Protein AF-A0A7C9EMY7-F1 (afdb_monomer)

InterPro domains:
  IPR028884 tRNA (guanine-N(7)-)-methyltransferase non-catalytic subunit [PTHR16288] (3-114)

Sequence (129 aa):
GSCLCKSEVGREAGLSEECHPAVTDLCATSDASLVAVAIQSLQGILLIRCDLSARVLSVLKMVPIPGETFIPTNLGISSSGDLLWMVTGASNLPGSKATSLARVSVISGFKKPALNESDLKPRILEDRE

Radius of gyration: 15.72 Å; Cα contacts (8 Å, |Δi|>4): 227; chains: 1; bounding box: 36×33×46 Å

Mean predicted aligned error: 12.62 Å

Organism: Opuntia streptacantha (NCBI:txid393608)

pLDDT: mean 70.34, std 19.42, range [29.45, 94.38]

Nearest PDB structures (foldseek):
  4qrj-assembly2_B  TM=6.250E-01  e=1.594E-01  Bacteroides uniformis ATCC 8492
  7d5s-assembly1_B1  TM=7.162E-01  e=2.962E-01  Saccharomyces cerevisiae S288C
  6lqt-assembly1_B1  TM=6.106E-01  e=2.235E-01  Saccharomyces cerevisiae S288C
  5lj5-assembly1_v  TM=6.344E-01  e=8.167E-01  Saccharomyces cerevisiae
  7b9v-assembly1_w  TM=6.271E-01  e=8.167E-01  Saccharomyces cerevisiae

Secondary structure (DSSP, 8-state):
--GGGGSHHHHHTT--TT--PPEEEEEE-TTSSEEEEEETT-SEEEEEEEETTTTEEEEEEEEE-TT--PEEEEEEE-TTSSEEEEEEEES--TT--S--EEEEEEEE--S-----TTS----------

Structure (mmCIF, N/CA/C/O backbone):
data_AF-A0A7C9EMY7-F1
#
_entry.id   AF-A0A7C9EMY7-F1
#
loop_
_atom_site.group_PDB
_atom_site.id
_atom_site.type_symbol
_atom_site.label_atom_id
_atom_site.label_alt_id
_atom_site.label_comp_id
_atom_site.label_asym_id
_atom_site.label_entity_id
_atom_site.label_seq_id
_atom_site.pdbx_PDB_ins_code
_atom_site.Cartn_x
_atom_site.Cartn_y
_atom_site.Cartn_z
_atom_site.occupancy
_atom_site.B_iso_or_equiv
_atom_site.auth_seq_id
_atom_site.auth_comp_id
_atom_site.auth_asym_id
_atom_site.auth_atom_id
_atom_site.pdbx_PDB_model_num
ATOM 1 N N . GLY A 1 1 ? 15.580 -11.356 11.698 1.00 34.75 1 GLY A N 1
ATOM 2 C CA . GLY A 1 1 ? 15.375 -12.101 10.436 1.00 34.75 1 GLY A CA 1
ATOM 3 C C . GLY A 1 1 ? 13.928 -11.935 10.031 1.00 34.75 1 GLY A C 1
ATOM 4 O O . GLY A 1 1 ? 13.080 -12.076 10.896 1.00 34.75 1 GLY A O 1
ATOM 5 N N . SER A 1 2 ? 13.641 -11.535 8.790 1.00 40.34 2 SER A N 1
ATOM 6 C CA . SER A 1 2 ? 12.299 -11.067 8.403 1.00 40.34 2 SER A CA 1
ATOM 7 C C . SER A 1 2 ? 11.259 -12.198 8.420 1.00 40.34 2 SER A C 1
ATOM 9 O O . SER A 1 2 ? 11.416 -13.208 7.735 1.00 40.34 2 SER A O 1
ATOM 11 N N . CYS A 1 3 ? 10.185 -12.019 9.198 1.00 46.06 3 CYS A N 1
ATOM 12 C CA . CYS A 1 3 ? 9.120 -13.001 9.448 1.00 46.06 3 CYS A CA 1
ATOM 13 C C . CYS A 1 3 ? 8.289 -13.406 8.213 1.00 46.06 3 CYS A C 1
ATOM 15 O O . CYS A 1 3 ? 7.473 -14.323 8.297 1.00 46.06 3 CYS A O 1
ATOM 17 N N . LEU A 1 4 ? 8.475 -12.762 7.058 1.00 41.19 4 LEU A N 1
ATOM 18 C CA . LEU A 1 4 ? 7.632 -12.988 5.877 1.00 41.19 4 LEU A CA 1
ATOM 19 C C . LEU A 1 4 ? 8.056 -14.205 5.037 1.00 41.19 4 LEU A C 1
ATOM 21 O O . LEU A 1 4 ? 7.219 -14.777 4.336 1.00 41.19 4 LEU A O 1
ATOM 25 N N . CYS A 1 5 ? 9.308 -14.659 5.162 1.00 40.31 5 CYS A N 1
ATOM 26 C CA . CYS A 1 5 ? 9.864 -15.739 4.335 1.00 40.31 5 CYS A CA 1
ATOM 27 C C . CYS A 1 5 ? 9.347 -17.140 4.709 1.00 40.31 5 CYS A C 1
ATOM 29 O O . CYS A 1 5 ? 9.485 -18.074 3.928 1.00 40.31 5 CYS A O 1
ATOM 31 N N . LYS A 1 6 ? 8.733 -17.306 5.889 1.00 39.78 6 LYS A N 1
ATOM 32 C CA . LYS A 1 6 ? 8.249 -18.614 6.377 1.00 39.78 6 LYS A CA 1
ATOM 33 C C . LYS A 1 6 ? 6.759 -18.863 6.141 1.00 39.78 6 LYS A C 1
ATOM 35 O O . LYS A 1 6 ? 6.251 -19.917 6.513 1.00 39.78 6 LYS A O 1
ATOM 40 N N . SER A 1 7 ? 6.038 -17.905 5.562 1.00 51.03 7 SER A N 1
ATOM 41 C CA . SER A 1 7 ? 4.603 -18.054 5.326 1.00 51.03 7 SER A CA 1
ATOM 42 C C . SER A 1 7 ? 4.332 -18.609 3.924 1.00 51.03 7 SER A C 1
ATOM 44 O O . SER A 1 7 ? 4.958 -18.203 2.952 1.00 51.03 7 SER A O 1
ATOM 46 N N . GLU A 1 8 ? 3.350 -19.503 3.798 1.00 48.91 8 GLU A N 1
ATOM 47 C CA . GLU A 1 8 ? 2.860 -20.042 2.510 1.00 48.91 8 GLU A CA 1
ATOM 48 C C . GLU A 1 8 ? 2.519 -18.938 1.485 1.00 48.91 8 GLU A C 1
ATOM 50 O O . GLU A 1 8 ? 2.706 -19.128 0.290 1.00 48.91 8 GLU A O 1
ATOM 55 N N . VAL A 1 9 ? 2.134 -17.751 1.977 1.00 55.09 9 VAL A N 1
ATOM 56 C CA . VAL A 1 9 ? 1.843 -16.547 1.182 1.00 55.09 9 VAL A CA 1
ATOM 57 C C . VAL A 1 9 ? 3.115 -15.959 0.556 1.00 55.09 9 VAL A C 1
ATOM 59 O O . VAL A 1 9 ? 3.076 -15.477 -0.570 1.00 55.09 9 VAL A O 1
ATOM 62 N N . GLY A 1 10 ? 4.262 -16.035 1.241 1.00 51.25 10 GLY A N 1
ATOM 63 C CA . GLY A 1 10 ? 5.553 -15.615 0.686 1.00 51.25 10 GLY A CA 1
ATOM 64 C C . GLY A 1 10 ? 6.019 -16.514 -0.461 1.00 51.25 10 GLY A C 1
ATOM 65 O O . GLY A 1 10 ? 6.579 -16.030 -1.443 1.00 51.25 10 GLY A O 1
ATOM 66 N N . ARG A 1 11 ? 5.702 -17.813 -0.384 1.00 51.47 11 ARG A N 1
ATOM 67 C CA . ARG A 1 11 ? 6.006 -18.783 -1.445 1.00 51.47 11 ARG A CA 1
ATOM 68 C C . ARG A 1 11 ? 5.120 -18.584 -2.678 1.00 51.47 11 ARG A C 1
ATOM 70 O O . ARG A 1 11 ? 5.605 -18.691 -3.798 1.00 51.47 11 ARG A O 1
ATOM 77 N N . GLU A 1 12 ? 3.844 -18.260 -2.474 1.00 52.84 12 GLU A N 1
ATOM 78 C CA . GLU A 1 12 ? 2.887 -17.967 -3.551 1.00 52.84 12 GLU A CA 1
ATOM 79 C C . GLU A 1 12 ? 3.169 -16.615 -4.239 1.00 52.84 12 GLU A C 1
ATOM 81 O O . GLU A 1 12 ? 2.893 -16.449 -5.423 1.00 52.84 12 GLU A O 1
ATOM 86 N N . ALA A 1 13 ? 3.823 -15.685 -3.533 1.00 54.12 13 ALA A N 1
ATOM 87 C CA . ALA A 1 13 ? 4.296 -14.404 -4.062 1.00 54.12 13 ALA A CA 1
ATOM 88 C C . ALA A 1 13 ? 5.688 -14.456 -4.738 1.00 54.12 13 ALA A C 1
ATOM 90 O O . ALA A 1 13 ? 6.219 -13.410 -5.111 1.00 54.12 13 ALA A O 1
ATOM 91 N N . GLY A 1 14 ? 6.300 -15.640 -4.894 1.00 45.31 14 GLY A N 1
ATOM 92 C CA . GLY A 1 14 ? 7.588 -15.799 -5.586 1.00 45.31 14 GLY A CA 1
ATOM 93 C C . GLY A 1 14 ? 8.807 -15.265 -4.821 1.00 45.31 14 GLY A C 1
ATOM 94 O O . GLY A 1 14 ? 9.826 -14.951 -5.437 1.00 45.31 14 GLY A O 1
ATOM 95 N N . LEU A 1 15 ? 8.727 -15.148 -3.492 1.00 48.62 15 LEU A N 1
ATOM 96 C CA . LEU A 1 15 ? 9.856 -14.718 -2.664 1.00 48.62 15 LEU A CA 1
ATOM 97 C C . LEU A 1 15 ? 10.864 -15.877 -2.513 1.00 48.62 15 LEU A C 1
ATOM 99 O O . LEU A 1 15 ? 10.568 -16.885 -1.874 1.00 48.62 15 LEU A O 1
ATOM 103 N N . SER A 1 16 ? 12.041 -15.745 -3.134 1.00 46.06 16 SER A N 1
ATOM 104 C CA . SER A 1 16 ? 13.187 -16.665 -2.994 1.00 46.06 16 SER A CA 1
ATOM 105 C C . SER A 1 16 ? 13.889 -16.479 -1.639 1.00 46.06 16 SER A C 1
ATOM 107 O O . SER A 1 16 ? 13.997 -15.348 -1.163 1.00 46.06 16 SER A O 1
ATOM 109 N N . GLU A 1 17 ? 14.408 -17.563 -1.045 1.00 46.69 17 GLU A N 1
ATOM 110 C CA . GLU A 1 17 ? 15.045 -17.591 0.289 1.00 46.69 17 GLU A CA 1
ATOM 111 C C . GLU A 1 17 ? 16.252 -16.642 0.463 1.00 46.69 17 GLU A C 1
ATOM 113 O O . GLU A 1 17 ? 16.632 -16.343 1.594 1.00 46.69 17 GLU A O 1
ATOM 118 N N . GLU A 1 18 ? 16.824 -16.105 -0.619 1.00 46.56 18 GLU A N 1
ATOM 119 C CA . GLU A 1 18 ? 17.997 -15.213 -0.574 1.00 46.56 18 GLU A CA 1
ATOM 120 C C . GLU A 1 18 ? 17.694 -13.720 -0.751 1.00 46.56 18 GLU A C 1
ATOM 122 O O . GLU A 1 18 ? 18.584 -12.886 -0.580 1.00 46.56 18 GLU A O 1
ATOM 127 N N . CYS A 1 19 ? 16.453 -13.336 -1.050 1.00 53.16 19 CYS A N 1
ATOM 128 C CA . CYS A 1 19 ? 16.119 -11.932 -1.268 1.00 53.16 19 CYS A CA 1
ATOM 129 C C . CYS A 1 19 ? 15.197 -11.448 -0.152 1.00 53.16 19 CYS A C 1
ATOM 131 O O . CYS A 1 19 ? 14.042 -11.849 -0.073 1.00 53.16 19 CYS A O 1
ATOM 133 N N . HIS A 1 20 ? 15.716 -10.590 0.727 1.00 63.56 20 HIS A N 1
ATOM 134 C CA . HIS A 1 20 ? 14.902 -9.833 1.674 1.00 63.56 20 HIS A CA 1
ATOM 135 C C . HIS A 1 20 ? 14.493 -8.547 0.962 1.00 63.56 20 HIS A C 1
ATOM 137 O O . HIS A 1 20 ? 15.292 -7.609 0.924 1.00 63.56 20 HIS A O 1
ATOM 143 N N . PRO A 1 21 ? 13.314 -8.492 0.326 1.00 72.81 21 PRO A N 1
ATOM 144 C CA . PRO A 1 21 ? 12.980 -7.325 -0.456 1.00 72.81 21 PRO A CA 1
ATOM 145 C C . PRO A 1 21 ? 12.800 -6.125 0.461 1.00 72.81 21 PRO A C 1
ATOM 147 O O . PRO A 1 21 ? 12.132 -6.204 1.495 1.00 72.81 21 PRO A O 1
ATOM 150 N N . ALA A 1 22 ? 13.429 -5.015 0.088 1.00 85.19 22 ALA A N 1
ATOM 151 C CA . ALA A 1 22 ? 13.349 -3.798 0.867 1.00 85.19 22 ALA A CA 1
ATOM 152 C C . ALA A 1 22 ? 11.916 -3.253 0.836 1.00 85.19 22 ALA A C 1
ATOM 154 O O . ALA A 1 22 ? 11.283 -3.195 -0.223 1.00 85.19 22 ALA A O 1
ATOM 155 N N . VAL A 1 23 ? 11.420 -2.830 1.998 1.00 89.69 23 VAL A N 1
ATOM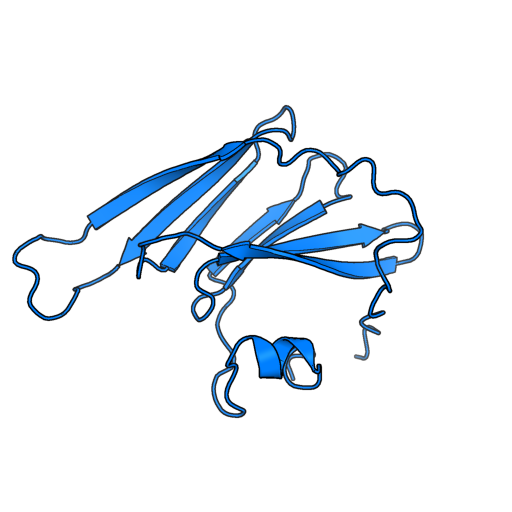 156 C CA . VAL A 1 23 ? 10.259 -1.940 2.062 1.00 89.69 23 VAL A CA 1
ATOM 157 C C . VAL A 1 23 ? 10.711 -0.599 1.502 1.00 89.69 23 VAL A C 1
ATOM 159 O O . VAL A 1 23 ? 11.671 -0.014 2.001 1.00 89.69 23 VAL A O 1
ATOM 162 N N . THR A 1 24 ? 10.061 -0.148 0.437 1.00 90.06 24 THR A N 1
ATOM 163 C CA . THR A 1 24 ? 10.386 1.120 -0.221 1.00 90.06 24 THR A CA 1
ATOM 164 C C . THR A 1 24 ? 9.618 2.276 0.393 1.00 90.06 24 THR A C 1
ATOM 166 O O . THR A 1 24 ? 10.164 3.369 0.491 1.00 90.06 24 THR A O 1
ATOM 169 N N . ASP A 1 25 ? 8.381 2.030 0.828 1.00 93.50 25 ASP A N 1
ATOM 170 C CA . ASP A 1 25 ? 7.582 2.995 1.574 1.00 93.50 25 ASP A CA 1
ATOM 171 C C . ASP A 1 25 ? 6.426 2.321 2.327 1.00 93.50 25 ASP A C 1
ATOM 173 O O . ASP A 1 25 ? 6.026 1.194 2.013 1.00 93.50 25 ASP A O 1
ATOM 177 N N . LEU A 1 26 ? 5.859 3.021 3.307 1.00 94.38 26 LEU A N 1
ATOM 178 C CA . LEU A 1 26 ? 4.633 2.625 3.990 1.00 94.38 26 LEU A CA 1
ATOM 179 C C . LEU A 1 26 ? 3.793 3.844 4.360 1.00 94.38 26 LEU A C 1
ATOM 181 O O . LEU A 1 26 ? 4.310 4.894 4.729 1.00 94.38 26 LEU A O 1
ATOM 185 N N . CYS A 1 27 ? 2.476 3.682 4.347 1.00 93.12 27 CYS A N 1
ATOM 186 C CA . CYS A 1 27 ? 1.557 4.712 4.811 1.00 93.12 27 CYS A CA 1
ATOM 187 C C . CYS A 1 27 ? 0.373 4.088 5.552 1.00 93.12 27 CYS A C 1
ATOM 189 O O . CYS A 1 27 ? -0.212 3.100 5.101 1.00 93.12 27 CYS A O 1
ATOM 191 N N . ALA A 1 28 ? 0.002 4.678 6.685 1.00 91.06 28 ALA A N 1
ATOM 192 C CA . ALA A 1 28 ? -1.142 4.251 7.481 1.00 91.06 28 ALA A CA 1
ATOM 193 C C . ALA A 1 28 ? -2.350 5.166 7.253 1.00 91.06 28 ALA A C 1
ATOM 195 O O . ALA A 1 28 ? -2.204 6.358 6.970 1.00 91.06 28 ALA A O 1
ATOM 196 N N . THR A 1 29 ? -3.552 4.615 7.404 1.00 88.81 29 THR A N 1
ATOM 197 C CA . THR A 1 29 ? -4.772 5.417 7.525 1.00 88.81 29 THR A CA 1
ATOM 198 C C . THR A 1 29 ? -4.728 6.259 8.800 1.00 88.81 29 THR A C 1
ATOM 200 O O . THR A 1 29 ? -4.030 5.928 9.757 1.00 88.81 29 THR A O 1
ATOM 203 N N . SER A 1 30 ? -5.491 7.353 8.847 1.00 87.19 30 SER A N 1
ATOM 204 C CA . SER A 1 30 ? -5.501 8.251 10.013 1.00 87.19 30 SER A CA 1
ATOM 205 C C . SER A 1 30 ? -5.987 7.586 11.306 1.00 87.19 30 SER A C 1
ATOM 207 O O . SER A 1 30 ? -5.605 8.017 12.387 1.00 87.19 30 SER A O 1
ATOM 209 N N . ASP A 1 31 ? -6.809 6.537 11.206 1.00 86.69 31 ASP A N 1
ATOM 210 C CA . ASP A 1 31 ? -7.253 5.713 12.340 1.00 86.69 31 ASP A CA 1
ATOM 211 C C . ASP A 1 31 ? -6.272 4.575 12.687 1.00 86.69 31 ASP A C 1
ATOM 213 O O . ASP A 1 31 ? -6.554 3.771 13.574 1.00 86.69 31 ASP A O 1
ATOM 217 N N . ALA A 1 32 ? -5.150 4.487 11.964 1.00 85.81 32 ALA A N 1
ATOM 218 C CA . ALA A 1 32 ? -4.125 3.454 12.061 1.00 85.81 32 ALA A CA 1
ATOM 219 C C . ALA A 1 32 ? -4.642 2.007 11.938 1.00 85.81 32 ALA A C 1
ATOM 221 O O . ALA A 1 32 ? -3.917 1.076 12.272 1.00 85.81 32 ALA A O 1
ATOM 222 N N . SER A 1 33 ? -5.867 1.787 11.442 1.00 86.94 33 SER A N 1
ATOM 223 C CA . SER A 1 33 ? -6.445 0.441 11.322 1.00 86.94 33 SER A CA 1
ATOM 224 C C . SER A 1 33 ? -5.940 -0.327 10.096 1.00 86.94 33 SER A C 1
ATOM 226 O O . SER A 1 33 ? -6.044 -1.558 10.034 1.00 86.94 33 SER A O 1
ATOM 228 N N . LEU A 1 34 ? -5.373 0.388 9.122 1.00 88.31 34 LEU A N 1
ATOM 229 C CA . LEU A 1 34 ? -4.877 -0.148 7.864 1.00 88.31 34 LEU A CA 1
ATOM 230 C C . LEU A 1 34 ? -3.545 0.510 7.494 1.00 88.31 34 LEU A C 1
ATOM 232 O O . LEU A 1 34 ? -3.392 1.728 7.569 1.00 88.31 34 LEU A O 1
ATOM 236 N N . VAL A 1 35 ? -2.595 -0.300 7.040 1.00 91.50 35 VAL A N 1
ATOM 237 C CA . VAL A 1 35 ? -1.288 0.135 6.546 1.00 91.50 35 VAL A CA 1
ATOM 238 C C . VAL A 1 35 ? -1.092 -0.412 5.138 1.00 91.50 35 VAL A C 1
ATOM 240 O O . VAL A 1 35 ? -1.252 -1.609 4.905 1.00 91.50 35 VAL A O 1
ATOM 243 N N . ALA A 1 36 ? -0.754 0.460 4.196 1.00 92.19 36 ALA A N 1
ATOM 244 C CA . ALA A 1 36 ? -0.258 0.079 2.882 1.00 92.19 36 ALA A CA 1
ATOM 245 C C . ALA A 1 36 ? 1.270 0.054 2.905 1.00 92.19 36 ALA A C 1
ATOM 247 O O . ALA A 1 36 ? 1.899 0.976 3.418 1.00 92.19 36 ALA A O 1
ATOM 248 N N . VAL A 1 37 ? 1.854 -1.000 2.341 1.00 92.50 37 VAL A N 1
ATOM 249 C CA . VAL A 1 37 ? 3.300 -1.217 2.303 1.00 92.50 37 VAL A CA 1
ATOM 250 C C . VAL A 1 37 ? 3.727 -1.495 0.868 1.00 92.50 37 VAL A C 1
ATOM 252 O O . VAL A 1 37 ? 3.216 -2.411 0.219 1.00 92.50 37 VAL A O 1
ATOM 255 N N . ALA A 1 38 ? 4.675 -0.704 0.382 1.00 91.38 38 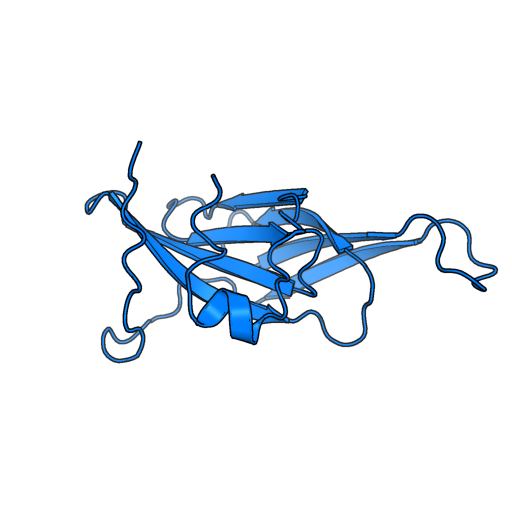ALA A N 1
ATOM 256 C CA . ALA A 1 38 ? 5.358 -0.910 -0.881 1.00 91.38 38 ALA A CA 1
ATOM 257 C C . ALA A 1 38 ? 6.633 -1.727 -0.643 1.00 91.38 38 ALA A C 1
ATOM 259 O O . ALA A 1 38 ? 7.431 -1.421 0.244 1.00 91.38 38 ALA A O 1
ATOM 260 N N . ILE A 1 39 ? 6.818 -2.791 -1.422 1.00 87.25 39 ILE 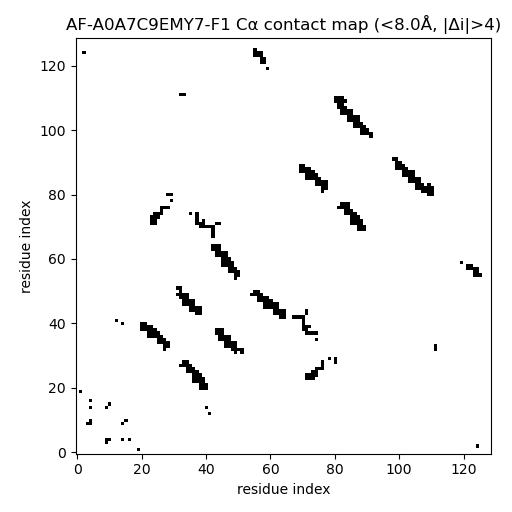A N 1
ATOM 261 C CA . ILE A 1 39 ? 7.954 -3.707 -1.292 1.00 87.25 39 ILE A CA 1
ATOM 262 C C . ILE A 1 39 ? 8.612 -3.841 -2.657 1.00 87.25 39 ILE A C 1
ATOM 264 O O . ILE A 1 39 ? 7.941 -4.132 -3.642 1.00 87.25 39 ILE A O 1
ATOM 268 N N . GLN A 1 40 ? 9.933 -3.675 -2.707 1.00 83.44 40 GLN A N 1
ATOM 269 C CA . GLN A 1 40 ? 10.692 -3.569 -3.952 1.00 83.44 40 GLN A CA 1
ATOM 270 C C . GLN A 1 40 ? 10.500 -4.758 -4.909 1.00 83.44 40 GLN A C 1
ATOM 272 O O . GLN A 1 40 ? 10.480 -4.576 -6.123 1.00 83.44 40 GLN A O 1
ATOM 277 N N . SER A 1 41 ? 10.373 -5.977 -4.376 1.00 77.00 41 SER A N 1
ATOM 278 C CA . SER A 1 41 ? 10.202 -7.193 -5.182 1.00 77.00 41 SER A CA 1
ATOM 279 C C . SER A 1 41 ? 8.748 -7.531 -5.502 1.00 77.00 41 SER A C 1
ATOM 281 O O . SER A 1 41 ? 8.505 -8.501 -6.219 1.00 77.00 41 SER A O 1
ATOM 283 N N . LEU A 1 42 ? 7.780 -6.811 -4.930 1.00 77.44 42 LEU A N 1
ATOM 284 C CA . LEU A 1 42 ? 6.365 -7.090 -5.135 1.00 77.44 42 LEU A CA 1
ATOM 285 C C . LEU A 1 42 ? 5.817 -6.142 -6.197 1.00 77.44 42 LEU A C 1
ATOM 287 O O . LEU A 1 42 ? 5.939 -4.925 -6.098 1.00 77.44 42 LEU A O 1
ATOM 291 N N . GLN A 1 43 ? 5.151 -6.710 -7.200 1.00 76.56 43 GLN A N 1
ATOM 292 C CA . GLN A 1 43 ? 4.423 -5.953 -8.224 1.00 76.56 43 GLN A CA 1
ATOM 293 C C . GLN A 1 43 ? 3.061 -5.495 -7.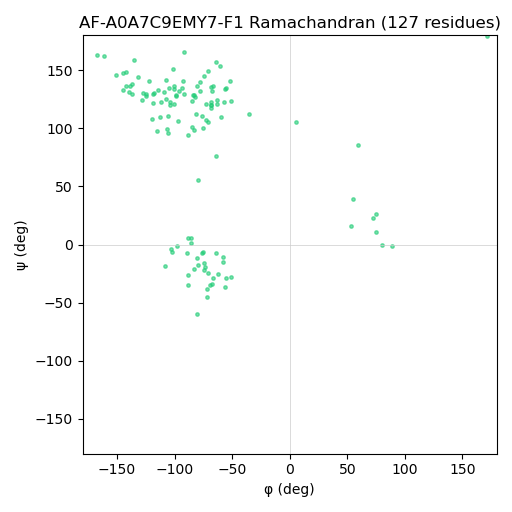680 1.00 76.56 43 GLN A C 1
ATOM 295 O O . GLN A 1 43 ? 1.998 -5.837 -8.202 1.00 76.56 43 GLN A O 1
ATOM 300 N N . GLY A 1 44 ? 3.083 -4.777 -6.559 1.00 82.69 44 GLY A N 1
ATOM 301 C CA . GLY A 1 44 ? 1.871 -4.398 -5.857 1.00 82.69 44 GLY A CA 1
ATOM 302 C C . GLY A 1 44 ? 2.103 -3.759 -4.500 1.00 82.69 44 GLY A C 1
ATOM 303 O O . GLY A 1 44 ? 3.229 -3.624 -4.024 1.00 82.69 44 GLY A O 1
ATOM 304 N N . ILE A 1 45 ? 0.987 -3.400 -3.871 1.00 87.81 45 ILE A N 1
ATOM 305 C CA . ILE A 1 45 ? 0.934 -2.852 -2.518 1.00 87.81 45 ILE A CA 1
ATOM 306 C C . ILE A 1 45 ? 0.366 -3.904 -1.573 1.00 87.81 45 ILE A C 1
ATOM 308 O O . ILE A 1 45 ? -0.730 -4.426 -1.789 1.00 87.81 45 ILE A O 1
ATOM 312 N N . LEU A 1 46 ? 1.102 -4.209 -0.510 1.00 89.81 46 LEU A N 1
ATOM 313 C CA . LEU A 1 46 ? 0.642 -5.092 0.551 1.00 89.81 46 LEU A CA 1
ATOM 314 C C . LEU A 1 46 ? -0.223 -4.299 1.531 1.00 89.81 46 LEU A C 1
ATOM 316 O O . LEU A 1 46 ? 0.208 -3.273 2.052 1.00 89.81 46 LEU A O 1
ATOM 320 N N . LEU A 1 47 ? -1.433 -4.781 1.801 1.00 89.81 47 LEU A N 1
ATOM 321 C CA . LEU A 1 47 ? -2.309 -4.206 2.815 1.00 89.81 47 LEU A CA 1
ATOM 322 C C . LEU A 1 47 ? -2.222 -5.013 4.100 1.00 89.81 47 LEU A C 1
ATOM 324 O O . LEU A 1 47 ? -2.428 -6.229 4.100 1.00 89.81 47 LEU A O 1
ATOM 328 N N . ILE A 1 48 ? -1.968 -4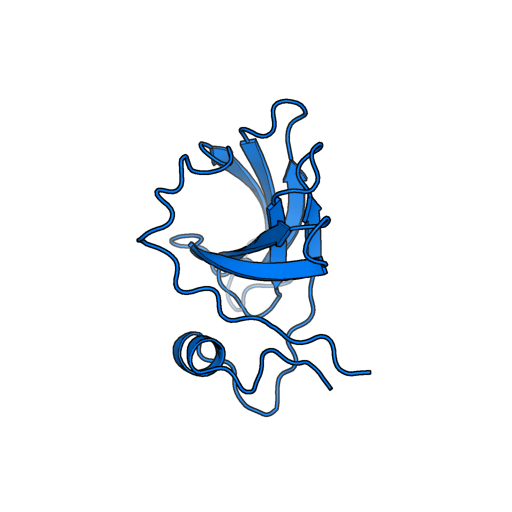.316 5.198 1.00 90.62 48 ILE A N 1
ATOM 329 C CA . ILE A 1 48 ? -1.852 -4.877 6.536 1.00 90.62 48 ILE A CA 1
ATOM 330 C C . ILE A 1 48 ? -2.928 -4.243 7.405 1.00 90.62 48 ILE A C 1
ATOM 332 O O . ILE A 1 48 ? -2.979 -3.027 7.563 1.00 90.62 48 ILE A O 1
ATOM 336 N N . ARG A 1 49 ? -3.792 -5.070 7.985 1.00 88.62 49 ARG A N 1
ATOM 337 C CA . ARG A 1 49 ? -4.690 -4.645 9.052 1.00 88.62 49 ARG A CA 1
ATOM 338 C C . ARG A 1 49 ? -3.897 -4.566 10.339 1.00 88.62 49 ARG A C 1
ATOM 340 O O . ARG A 1 49 ? -3.201 -5.518 10.697 1.00 88.62 49 ARG A O 1
ATOM 347 N N . CYS A 1 50 ? -4.071 -3.462 11.042 1.00 88.00 50 CYS A N 1
ATOM 348 C CA . CYS A 1 50 ? -3.534 -3.280 12.371 1.00 88.00 50 CYS A CA 1
ATOM 349 C C . CYS A 1 50 ? -4.683 -3.244 13.376 1.00 88.00 50 CYS A C 1
ATOM 351 O O . CYS A 1 50 ? -5.608 -2.438 13.268 1.00 88.00 50 CYS A O 1
ATOM 353 N N . ASP A 1 51 ? -4.629 -4.153 14.343 1.00 86.19 51 ASP A N 1
ATOM 354 C CA . ASP A 1 51 ? -5.427 -4.078 15.555 1.00 86.19 51 ASP A CA 1
ATOM 355 C C . ASP A 1 51 ? -4.508 -3.657 16.702 1.00 86.19 51 ASP A C 1
ATOM 357 O O . ASP A 1 51 ? -3.809 -4.477 17.299 1.00 86.19 51 ASP A O 1
ATOM 361 N N . LEU A 1 52 ? -4.489 -2.355 16.988 1.00 81.81 52 LEU A N 1
ATOM 362 C CA . LEU A 1 52 ? -3.659 -1.785 18.050 1.00 81.81 52 LEU A CA 1
ATOM 363 C C . LEU A 1 52 ? -4.096 -2.242 19.448 1.00 81.81 52 LEU A C 1
ATOM 365 O O . LEU A 1 52 ? -3.258 -2.329 20.345 1.00 81.81 52 LEU A O 1
ATOM 369 N N . SER A 1 53 ? -5.382 -2.557 19.639 1.00 85.12 53 SER A N 1
ATOM 370 C CA . SER A 1 53 ? -5.894 -3.036 20.925 1.00 85.12 53 SER A CA 1
ATOM 371 C C . SER A 1 53 ? -5.425 -4.461 21.191 1.00 85.12 53 SER A C 1
ATOM 373 O O . SER A 1 53 ? -4.975 -4.766 22.293 1.00 85.12 53 SER A O 1
ATOM 375 N N . ALA A 1 54 ? -5.512 -5.325 20.178 1.00 86.31 54 ALA A N 1
ATOM 376 C CA . ALA A 1 54 ? -5.043 -6.703 20.255 1.00 86.31 54 ALA A CA 1
ATOM 377 C C . ALA A 1 54 ? -3.523 -6.829 20.056 1.00 86.31 54 ALA A C 1
ATOM 379 O O . ALA A 1 54 ? -2.969 -7.895 20.304 1.00 86.31 54 ALA A O 1
ATOM 380 N N . ARG A 1 55 ? -2.849 -5.754 19.618 1.00 83.56 55 ARG A N 1
ATOM 381 C CA . ARG A 1 55 ? -1.438 -5.742 19.192 1.00 83.56 55 ARG A CA 1
ATOM 382 C C . ARG A 1 55 ? -1.157 -6.769 18.093 1.00 83.56 55 ARG A C 1
ATOM 384 O O . ARG A 1 55 ? -0.124 -7.430 18.093 1.00 83.56 55 ARG A O 1
ATOM 391 N N . VAL A 1 56 ? -2.094 -6.907 17.157 1.00 86.19 56 VAL A N 1
ATOM 392 C CA . VAL A 1 56 ? -2.011 -7.876 16.059 1.00 86.19 56 VAL A CA 1
ATOM 393 C C . VAL A 1 56 ? -1.891 -7.150 14.728 1.00 86.19 56 VAL A C 1
ATOM 395 O O . VAL A 1 56 ? -2.669 -6.250 14.409 1.00 86.19 56 VAL A O 1
ATOM 398 N N . LEU A 1 57 ? -0.939 -7.603 13.916 1.00 86.69 57 LEU A N 1
ATOM 399 C CA . LEU A 1 57 ? -0.847 -7.276 12.500 1.00 86.69 57 LEU A CA 1
ATOM 400 C C . LEU A 1 57 ? -1.293 -8.488 11.686 1.00 86.69 57 LEU A C 1
ATOM 402 O O . LEU A 1 57 ? -0.890 -9.618 11.961 1.00 86.69 57 LEU A O 1
ATOM 406 N N . SER A 1 58 ? -2.123 -8.261 10.672 1.00 86.12 58 SER A N 1
ATOM 407 C CA . SER A 1 58 ? -2.547 -9.319 9.752 1.00 86.12 58 SER A CA 1
ATOM 408 C C . SER A 1 58 ? -2.536 -8.824 8.315 1.00 86.12 58 SER A C 1
ATOM 410 O O . SER A 1 58 ? -2.950 -7.705 8.021 1.00 86.12 58 SER A O 1
ATOM 412 N N . VAL A 1 59 ? -2.049 -9.657 7.400 1.00 86.69 59 VAL A N 1
ATOM 413 C CA . VAL A 1 59 ? -2.083 -9.348 5.969 1.00 86.69 59 VAL A CA 1
ATOM 414 C C . VAL A 1 59 ? -3.523 -9.479 5.475 1.00 86.69 59 VAL A C 1
ATOM 416 O O . VAL A 1 59 ? -4.122 -10.545 5.584 1.00 86.69 59 VAL A O 1
ATOM 419 N N . LEU A 1 60 ? -4.068 -8.389 4.936 1.00 84.81 60 LEU A N 1
ATOM 420 C CA . LEU A 1 60 ? -5.412 -8.328 4.363 1.00 84.81 60 LEU A CA 1
ATOM 421 C C . LEU A 1 60 ? -5.426 -8.890 2.947 1.00 84.81 60 LEU A C 1
ATOM 423 O O . LEU A 1 60 ? -6.163 -9.820 2.641 1.00 84.81 60 LEU A O 1
ATOM 427 N N . LYS A 1 61 ? -4.637 -8.268 2.072 1.00 84.69 61 LYS A N 1
ATOM 428 C CA . LYS A 1 61 ? -4.513 -8.625 0.659 1.00 84.69 61 LYS A CA 1
ATOM 429 C C . LYS A 1 61 ? -3.321 -7.915 0.036 1.00 84.69 61 LYS A C 1
ATOM 431 O O . LYS A 1 61 ? -2.857 -6.897 0.545 1.00 84.69 61 LYS A O 1
ATOM 436 N N . MET A 1 62 ? -2.892 -8.413 -1.112 1.00 84.31 62 MET A N 1
ATOM 437 C CA . MET A 1 62 ? -2.018 -7.690 -2.028 1.00 84.31 62 MET A CA 1
ATOM 438 C C . MET A 1 62 ? -2.878 -7.025 -3.105 1.00 84.31 62 MET A C 1
ATOM 440 O O . MET A 1 62 ? -3.759 -7.664 -3.678 1.00 84.31 62 MET A O 1
ATOM 444 N N . VAL A 1 63 ? -2.635 -5.745 -3.374 1.00 84.12 63 VAL A N 1
ATOM 445 C CA . VAL A 1 63 ? -3.233 -5.017 -4.496 1.00 84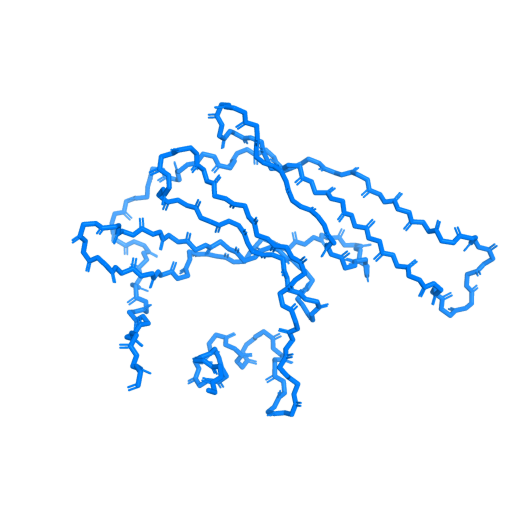.12 63 VAL A CA 1
ATOM 446 C C . VAL A 1 63 ? -2.225 -5.024 -5.646 1.00 84.12 63 VAL A C 1
ATOM 448 O O . VAL A 1 63 ? -1.211 -4.329 -5.541 1.00 84.12 63 VAL A O 1
ATOM 451 N N . PRO A 1 64 ? -2.451 -5.816 -6.710 1.00 80.19 64 PRO A N 1
ATOM 452 C CA . PRO A 1 64 ? -1.542 -5.856 -7.847 1.00 80.19 64 PRO A CA 1
ATOM 453 C C . PRO A 1 64 ? -1.624 -4.557 -8.650 1.00 80.19 64 PRO A C 1
ATOM 455 O O . PRO A 1 64 ? -2.689 -3.943 -8.744 1.00 80.19 64 PRO A O 1
ATOM 458 N N . ILE A 1 65 ? -0.510 -4.166 -9.266 1.00 77.62 65 ILE A N 1
ATOM 459 C CA . ILE A 1 65 ? -0.447 -3.004 -10.161 1.00 77.62 65 ILE A CA 1
ATOM 460 C C . ILE A 1 65 ? -0.340 -3.540 -11.593 1.00 77.62 65 ILE A C 1
ATOM 462 O O . ILE A 1 65 ? 0.729 -3.994 -12.003 1.00 77.62 65 ILE A O 1
ATOM 466 N N . PRO A 1 66 ? -1.448 -3.582 -12.352 1.00 68.50 66 PRO A N 1
ATOM 467 C CA . PRO A 1 66 ? -1.472 -4.249 -13.646 1.00 68.50 66 PRO A CA 1
ATOM 468 C C . PRO A 1 66 ? -0.622 -3.510 -14.684 1.00 68.50 66 PRO A C 1
ATOM 470 O O . PRO A 1 66 ? -0.722 -2.296 -14.841 1.00 68.50 66 PRO A O 1
ATOM 473 N N . GLY A 1 67 ? 0.165 -4.269 -15.451 1.00 64.19 67 GLY A N 1
ATOM 474 C CA . GLY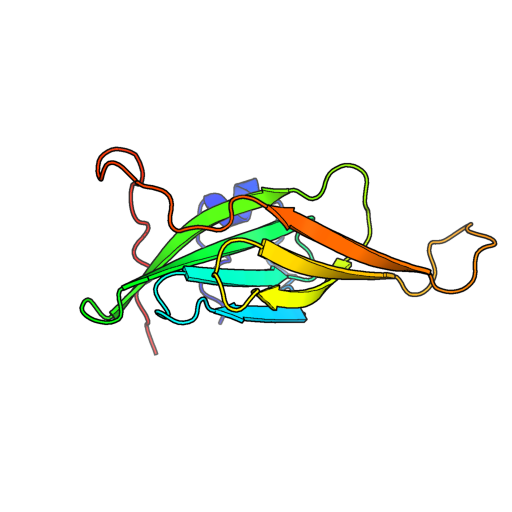 A 1 67 ? 0.875 -3.759 -16.628 1.00 64.19 67 GLY A CA 1
ATOM 475 C C . GLY A 1 67 ? 2.098 -2.889 -16.333 1.00 64.19 67 GLY A C 1
ATOM 476 O O . GLY A 1 67 ? 2.631 -2.279 -17.259 1.00 64.19 67 GLY A O 1
ATOM 477 N N . GLU A 1 68 ? 2.561 -2.830 -15.082 1.00 63.06 68 GLU A N 1
ATOM 478 C CA . GLU A 1 68 ? 3.738 -2.053 -14.699 1.00 63.06 68 GLU A CA 1
ATOM 479 C C . GLU A 1 68 ? 4.837 -2.944 -14.118 1.00 63.06 68 GLU A C 1
ATOM 481 O O . GLU A 1 68 ? 4.621 -3.706 -13.184 1.00 63.06 68 GLU A O 1
ATOM 486 N N . THR A 1 69 ? 6.054 -2.794 -14.643 1.00 64.31 69 THR A N 1
ATOM 487 C CA . THR A 1 69 ? 7.286 -3.298 -14.014 1.00 64.31 69 THR A CA 1
ATOM 488 C C . THR A 1 69 ? 7.885 -2.276 -13.046 1.00 64.31 69 THR A C 1
ATOM 490 O O . THR A 1 69 ? 9.017 -2.441 -12.593 1.00 64.31 69 THR A O 1
ATOM 493 N N . PHE A 1 70 ? 7.187 -1.162 -12.807 1.00 70.19 70 PHE A N 1
ATOM 494 C CA . PHE A 1 70 ? 7.686 -0.074 -11.982 1.00 70.19 70 PHE A CA 1
ATOM 495 C C . PHE A 1 70 ? 7.496 -0.406 -10.511 1.00 70.19 70 PHE A C 1
ATOM 497 O O . PHE A 1 70 ? 6.445 -0.883 -10.085 1.00 70.19 70 PHE A O 1
ATOM 504 N N . ILE A 1 71 ? 8.533 -0.124 -9.736 1.00 78.31 71 ILE A N 1
ATOM 505 C CA . ILE A 1 71 ? 8.542 -0.396 -8.311 1.00 78.31 71 ILE A CA 1
ATOM 506 C C . ILE A 1 71 ? 7.863 0.790 -7.622 1.00 78.31 71 ILE A C 1
ATOM 508 O O . ILE A 1 71 ? 8.251 1.934 -7.886 1.00 78.31 71 ILE A O 1
ATOM 512 N N . PRO A 1 72 ? 6.863 0.569 -6.752 1.00 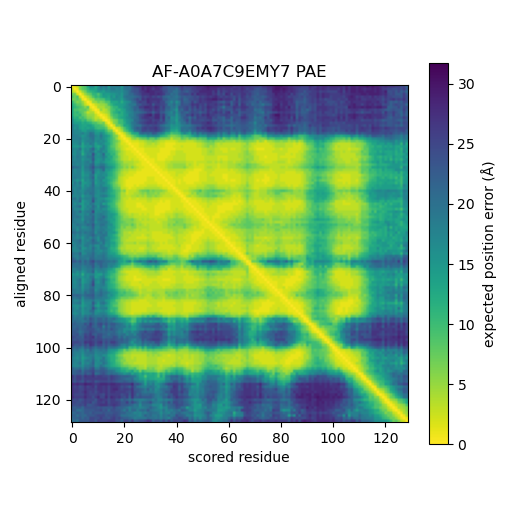86.44 72 PRO A N 1
ATOM 513 C CA . PRO A 1 72 ? 6.311 1.645 -5.945 1.00 86.44 72 PRO A CA 1
ATOM 514 C C . PRO A 1 72 ? 7.396 2.183 -5.015 1.00 86.44 72 PRO A C 1
ATOM 516 O O . PRO A 1 72 ? 7.976 1.441 -4.227 1.00 86.44 72 PRO A O 1
ATOM 519 N N . THR A 1 73 ? 7.700 3.470 -5.130 1.00 88.56 73 THR A N 1
ATOM 520 C CA . THR A 1 73 ? 8.747 4.141 -4.346 1.00 88.56 73 THR A CA 1
ATOM 521 C C . THR A 1 73 ? 8.179 5.090 -3.305 1.00 88.56 73 THR A C 1
ATOM 523 O O . THR A 1 73 ? 8.908 5.509 -2.413 1.00 88.56 73 THR A O 1
ATOM 526 N N . ASN A 1 74 ? 6.915 5.496 -3.450 1.00 91.25 74 ASN A N 1
ATOM 527 C CA . ASN A 1 74 ? 6.268 6.375 -2.489 1.00 91.25 74 ASN A CA 1
ATOM 528 C C . ASN A 1 74 ? 4.757 6.144 -2.436 1.00 91.25 74 ASN A C 1
ATOM 530 O O . ASN A 1 74 ? 4.141 5.864 -3.469 1.00 91.25 74 ASN A O 1
ATOM 534 N N . LEU A 1 75 ? 4.172 6.302 -1.255 1.00 93.38 75 LEU A N 1
ATOM 535 C CA . LEU A 1 75 ? 2.762 6.119 -0.964 1.00 93.38 75 LEU A CA 1
ATOM 536 C C . LEU A 1 75 ? 2.216 7.304 -0.164 1.00 93.38 75 LEU A C 1
ATOM 538 O O . LEU A 1 75 ? 2.866 7.847 0.722 1.00 93.38 75 LEU A O 1
ATOM 542 N N . GLY A 1 76 ? 0.970 7.676 -0.439 1.00 92.88 76 GLY A N 1
ATOM 543 C CA . GLY A 1 76 ? 0.274 8.711 0.317 1.00 92.88 76 GLY A CA 1
ATOM 544 C C . GLY A 1 76 ? -1.205 8.400 0.441 1.00 92.88 76 GLY A C 1
ATOM 545 O O . GLY A 1 76 ? -1.861 8.081 -0.542 1.00 92.88 76 GLY A O 1
ATOM 546 N N . ILE A 1 77 ? -1.766 8.522 1.638 1.00 90.94 77 ILE A N 1
ATOM 547 C CA . ILE A 1 77 ? -3.204 8.338 1.850 1.00 90.94 77 ILE A CA 1
ATOM 548 C C . ILE A 1 77 ? -3.867 9.710 1.942 1.00 90.94 77 ILE A C 1
ATOM 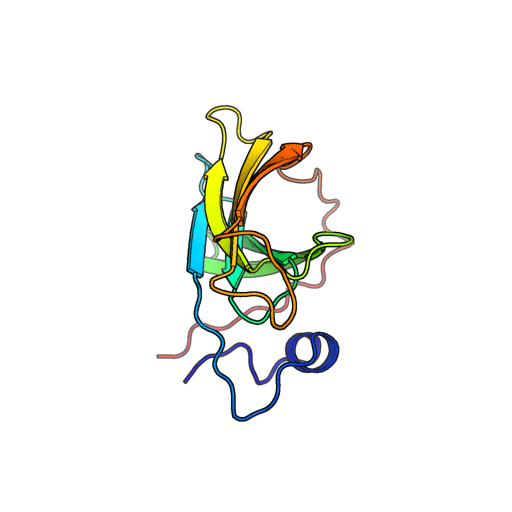550 O O . ILE A 1 77 ? -3.381 10.613 2.620 1.00 90.94 77 ILE A O 1
ATOM 554 N N . SER A 1 78 ? -4.984 9.884 1.234 1.00 88.75 78 SER A N 1
ATOM 555 C CA . SER A 1 78 ? -5.797 11.098 1.364 1.00 88.75 78 SER A CA 1
ATOM 556 C C . SER A 1 78 ? -6.306 11.270 2.797 1.00 88.75 78 SER A C 1
ATOM 558 O O . SER A 1 78 ? -6.564 10.283 3.480 1.00 88.75 78 SER A O 1
ATOM 560 N N . SER A 1 79 ? -6.582 12.503 3.218 1.00 83.31 79 SER A N 1
ATOM 561 C CA . SER A 1 79 ? -7.172 12.784 4.537 1.00 83.31 79 SER A CA 1
ATOM 562 C C . SER A 1 79 ? -8.487 12.038 4.801 1.00 83.31 79 SER A C 1
ATOM 564 O O . SER A 1 79 ? -8.797 11.725 5.944 1.00 83.31 79 SER A O 1
ATOM 566 N N . SER A 1 80 ? -9.250 11.726 3.749 1.00 81.75 80 SER A N 1
ATOM 567 C CA . SER A 1 80 ? -10.479 10.928 3.844 1.00 81.75 80 SER A CA 1
ATOM 568 C C . SER A 1 80 ? -10.248 9.431 4.090 1.00 81.75 80 SER A C 1
ATOM 570 O O . SER A 1 80 ? -11.166 8.744 4.525 1.00 81.75 80 SER A O 1
ATOM 572 N N . GLY A 1 81 ? -9.046 8.918 3.804 1.00 80.25 81 GLY A N 1
ATOM 573 C CA . GLY A 1 81 ? -8.728 7.487 3.826 1.00 80.25 81 GLY A CA 1
ATOM 574 C C . GLY A 1 81 ? -9.172 6.704 2.582 1.00 80.25 81 GLY A C 1
ATOM 575 O O . GLY A 1 81 ? -8.915 5.507 2.500 1.00 80.25 81 GLY A O 1
ATOM 576 N N . ASP A 1 82 ? -9.811 7.350 1.602 1.00 83.25 82 ASP A N 1
ATOM 577 C CA . ASP A 1 82 ? -10.457 6.662 0.471 1.00 83.25 82 ASP A CA 1
ATOM 578 C C . ASP A 1 82 ? -9.526 6.414 -0.714 1.00 83.25 82 ASP A C 1
ATOM 580 O O . ASP A 1 82 ? -9.767 5.508 -1.519 1.00 83.25 82 ASP A O 1
ATOM 584 N N . LEU A 1 83 ? -8.500 7.255 -0.834 1.00 88.12 83 LEU A N 1
ATOM 585 C CA . LEU A 1 83 ? -7.552 7.262 -1.938 1.00 88.12 83 LEU A CA 1
ATOM 586 C C . LEU A 1 83 ? -6.146 6.965 -1.428 1.00 88.12 83 LEU A C 1
ATOM 588 O O . LEU A 1 83 ? -5.670 7.631 -0.502 1.00 88.12 83 LEU A O 1
ATOM 592 N N . LEU A 1 84 ? -5.485 6.020 -2.092 1.00 90.44 84 LEU A N 1
ATOM 593 C CA . LEU A 1 84 ? -4.058 5.754 -1.974 1.00 90.44 84 LEU A CA 1
ATOM 594 C C . LEU A 1 84 ? -3.360 6.287 -3.229 1.00 90.44 84 LEU A C 1
ATOM 596 O O . LEU A 1 84 ? -3.532 5.766 -4.330 1.00 90.44 84 LEU A O 1
ATOM 600 N N . TRP A 1 85 ? -2.583 7.341 -3.047 1.00 92.12 85 TRP A N 1
ATOM 601 C CA . TRP A 1 85 ? -1.637 7.866 -4.015 1.00 92.12 85 TRP A CA 1
ATOM 602 C C . TRP A 1 85 ? -0.391 7.003 -4.015 1.00 92.12 85 TRP A C 1
ATOM 604 O O . TRP A 1 85 ? 0.095 6.592 -2.962 1.00 92.12 85 TRP A O 1
ATOM 614 N N . MET A 1 86 ? 0.139 6.762 -5.202 1.00 90.94 86 MET A N 1
ATOM 615 C CA . MET A 1 86 ? 1.332 5.963 -5.382 1.00 90.94 86 MET A CA 1
ATOM 616 C C . MET A 1 86 ? 2.214 6.592 -6.448 1.00 90.94 86 MET A C 1
ATOM 618 O O . MET A 1 86 ? 1.750 6.912 -7.546 1.00 90.94 86 MET A O 1
ATOM 622 N N . VAL A 1 87 ? 3.495 6.727 -6.124 1.00 89.62 87 VAL A N 1
ATOM 623 C CA . VAL A 1 87 ? 4.545 7.077 -7.075 1.00 89.62 87 VAL A CA 1
ATOM 624 C C . VAL A 1 87 ? 5.328 5.814 -7.390 1.00 89.62 87 VAL A C 1
ATOM 626 O O . VAL A 1 87 ? 5.870 5.176 -6.486 1.00 89.62 87 VAL A O 1
ATOM 629 N N . THR A 1 88 ? 5.386 5.454 -8.667 1.00 86.31 88 THR A N 1
ATOM 630 C CA . THR A 1 88 ? 6.221 4.363 -9.167 1.00 86.31 88 THR A CA 1
ATOM 631 C C . THR A 1 88 ? 7.396 4.944 -9.947 1.00 86.31 88 THR A C 1
ATOM 633 O O . THR A 1 88 ? 7.269 5.960 -10.637 1.00 86.31 88 THR A O 1
ATOM 636 N N . GLY A 1 89 ? 8.567 4.327 -9.808 1.00 75.56 89 GLY A N 1
ATOM 637 C CA . GLY A 1 89 ? 9.784 4.762 -10.486 1.00 75.56 89 GLY A CA 1
ATOM 638 C C . GLY A 1 89 ? 10.629 3.579 -10.933 1.00 75.56 89 GLY A C 1
ATOM 639 O O . GLY A 1 89 ? 10.649 2.531 -10.287 1.00 75.56 89 GLY A O 1
ATOM 640 N N . ALA A 1 90 ? 11.339 3.743 -12.047 1.00 65.69 90 ALA A N 1
ATOM 641 C CA . ALA A 1 90 ? 12.409 2.832 -12.435 1.00 65.69 90 ALA A CA 1
ATOM 642 C C . ALA A 1 90 ? 13.614 3.617 -12.950 1.00 65.69 90 ALA A C 1
ATOM 644 O O . ALA A 1 90 ? 13.500 4.448 -13.855 1.00 65.69 90 ALA A O 1
ATOM 645 N N . SER A 1 91 ? 14.785 3.301 -12.405 1.00 53.66 91 SER A N 1
ATOM 646 C CA . SER A 1 91 ? 16.058 3.671 -13.004 1.00 53.66 91 SER A CA 1
ATOM 647 C C . SER A 1 91 ? 16.388 2.653 -14.099 1.00 53.66 91 SER A C 1
ATOM 649 O O . SER A 1 91 ? 16.643 1.486 -13.833 1.00 53.66 91 SER A O 1
ATOM 651 N N . ASN A 1 92 ? 16.374 3.116 -15.348 1.00 53.88 92 ASN A N 1
ATOM 652 C CA . ASN A 1 92 ? 16.889 2.421 -16.533 1.00 53.88 92 ASN A CA 1
ATOM 653 C C . ASN A 1 92 ? 16.250 1.052 -16.835 1.00 53.88 92 ASN A C 1
ATOM 655 O O . ASN A 1 92 ? 16.807 -0.002 -16.537 1.00 53.88 92 ASN A O 1
ATOM 659 N N . LEU A 1 93 ? 15.120 1.070 -17.547 1.00 53.78 93 LEU A N 1
ATOM 660 C CA . LEU A 1 93 ? 14.593 -0.134 -18.191 1.00 53.78 93 LEU A CA 1
ATOM 661 C C . LEU A 1 93 ? 15.539 -0.539 -19.349 1.00 53.78 93 LEU A C 1
ATOM 663 O O . LEU A 1 93 ? 15.725 0.273 -20.266 1.00 53.78 93 LEU A O 1
ATOM 667 N N . PRO A 1 94 ? 16.149 -1.742 -19.350 1.00 50.69 94 PRO A N 1
ATOM 668 C CA . PRO A 1 94 ? 17.062 -2.155 -20.416 1.00 50.69 94 PRO A CA 1
ATOM 669 C C . PRO A 1 94 ? 16.361 -2.096 -21.780 1.00 50.69 94 PRO A C 1
ATOM 671 O O . PRO A 1 94 ? 15.315 -2.711 -21.970 1.00 50.69 94 PRO A O 1
ATOM 674 N N . GLY A 1 95 ? 16.914 -1.330 -22.725 1.00 59.53 95 GLY A N 1
ATOM 675 C CA . GLY A 1 95 ? 16.351 -1.170 -24.074 1.00 59.53 95 GLY A CA 1
ATOM 676 C C . GLY A 1 95 ? 15.328 -0.037 -24.244 1.00 59.53 95 GLY A C 1
ATOM 677 O O . GLY A 1 95 ? 14.881 0.205 -25.364 1.00 59.53 95 GLY A O 1
ATOM 678 N N . SER A 1 96 ? 14.990 0.705 -23.184 1.00 56.50 96 SER A N 1
ATOM 679 C CA . SER A 1 96 ? 14.168 1.916 -23.293 1.00 56.50 96 SER A CA 1
ATOM 680 C C . SER A 1 96 ? 15.017 3.132 -23.680 1.00 56.50 96 SER A C 1
ATOM 682 O O . SER A 1 96 ? 16.003 3.447 -23.020 1.00 56.50 96 SER A O 1
ATOM 684 N N . LYS A 1 97 ? 14.607 3.864 -24.726 1.00 58.12 97 LYS A N 1
ATOM 685 C CA . LYS A 1 97 ? 15.168 5.188 -25.074 1.00 58.12 97 LYS A CA 1
ATOM 686 C C . LYS A 1 97 ? 14.671 6.313 -24.152 1.00 58.12 97 LYS A C 1
ATOM 688 O O . LYS A 1 97 ? 15.128 7.444 -24.286 1.00 58.12 97 LYS A O 1
ATOM 693 N N . ALA A 1 98 ? 13.713 6.032 -23.267 1.00 55.25 98 ALA A N 1
ATOM 694 C CA . ALA A 1 98 ? 13.152 7.023 -22.361 1.00 55.25 98 ALA A CA 1
ATOM 695 C C . ALA A 1 98 ? 14.021 7.157 -21.104 1.00 55.25 98 ALA A C 1
ATOM 697 O O . ALA A 1 98 ? 14.255 6.184 -20.385 1.00 55.25 98 ALA A O 1
ATOM 698 N N . THR A 1 99 ? 14.469 8.384 -20.843 1.00 54.06 99 THR A N 1
ATOM 699 C CA . THR A 1 99 ? 15.061 8.812 -19.573 1.00 54.06 99 THR A CA 1
ATOM 700 C C . THR A 1 99 ? 14.081 8.529 -18.438 1.00 54.06 99 THR A C 1
ATOM 702 O O . THR A 1 99 ? 12.906 8.847 -18.598 1.00 54.06 99 THR A O 1
ATOM 705 N N . SER A 1 100 ? 14.565 7.938 -17.340 1.00 56.72 100 SER A N 1
ATOM 706 C CA . SER A 1 100 ? 13.901 7.770 -16.032 1.00 56.72 100 SER A CA 1
ATOM 707 C C . SER A 1 100 ? 12.440 8.242 -15.973 1.00 56.72 100 SER A C 1
ATOM 709 O O . SER A 1 100 ? 12.168 9.444 -15.944 1.00 56.72 100 SER A O 1
ATOM 711 N N . LEU A 1 101 ? 11.498 7.297 -15.954 1.00 67.75 101 LEU A N 1
ATOM 712 C CA . LEU A 1 101 ? 10.073 7.604 -15.875 1.00 67.75 101 LEU A CA 1
ATOM 713 C C . LEU A 1 101 ? 9.599 7.415 -14.435 1.00 67.75 101 LEU A C 1
ATOM 715 O O . LEU A 1 101 ? 9.709 6.324 -13.875 1.00 67.75 101 LEU A O 1
ATOM 719 N N . ALA A 1 102 ? 9.066 8.492 -13.862 1.00 78.62 102 ALA A N 1
ATOM 720 C CA . ALA A 1 102 ? 8.242 8.440 -12.666 1.00 78.62 102 ALA A CA 1
ATOM 721 C C . ALA A 1 102 ? 6.774 8.540 -13.087 1.00 78.62 102 ALA A C 1
ATOM 723 O O . ALA A 1 102 ? 6.423 9.362 -13.940 1.00 78.62 102 ALA A O 1
ATOM 724 N N . ARG A 1 103 ? 5.915 7.711 -12.499 1.00 81.69 103 ARG A N 1
ATOM 725 C CA . ARG A 1 103 ? 4.471 7.741 -12.729 1.00 81.69 103 ARG A CA 1
ATOM 726 C C . ARG A 1 103 ? 3.755 7.942 -11.406 1.00 81.69 103 ARG A C 1
ATOM 728 O O . ARG A 1 103 ? 4.141 7.382 -10.386 1.00 81.69 103 ARG A O 1
ATOM 735 N N . VAL A 1 104 ? 2.701 8.748 -11.443 1.00 87.44 104 VAL A N 1
ATOM 736 C CA . VAL A 1 104 ? 1.792 8.944 -10.314 1.00 87.44 104 VAL A CA 1
ATOM 737 C C . VAL A 1 104 ? 0.472 8.272 -10.656 1.00 87.44 104 VAL A C 1
ATOM 739 O O . VAL A 1 104 ? -0.061 8.466 -11.748 1.00 87.44 104 VAL A O 1
ATOM 742 N N . SER A 1 105 ? -0.047 7.477 -9.728 1.00 87.88 105 SER A N 1
ATOM 743 C CA . SER A 1 105 ? -1.338 6.806 -9.850 1.00 87.88 105 SER A CA 1
ATOM 744 C C . SER A 1 105 ? -2.135 6.933 -8.554 1.00 87.88 105 SER A C 1
ATOM 746 O O . SER A 1 105 ? -1.583 7.206 -7.486 1.00 87.88 105 SER A O 1
ATOM 748 N N . VAL A 1 106 ? -3.452 6.767 -8.665 1.00 88.31 106 VAL A N 1
ATOM 749 C CA . VAL A 1 106 ? -4.388 6.780 -7.539 1.00 88.31 106 VAL A CA 1
ATOM 750 C C . VAL A 1 106 ? -5.182 5.490 -7.549 1.00 88.31 106 VAL A C 1
ATOM 752 O O . VAL A 1 106 ? -5.779 5.125 -8.561 1.00 88.31 106 VAL A O 1
ATOM 755 N N . ILE A 1 107 ? -5.223 4.835 -6.396 1.00 84.81 107 ILE A N 1
ATOM 756 C CA . ILE A 1 107 ? -6.078 3.689 -6.118 1.00 84.81 107 ILE A CA 1
ATOM 757 C C . ILE A 1 107 ? -7.233 4.189 -5.251 1.00 84.81 107 ILE A C 1
ATOM 759 O O . ILE A 1 107 ? -7.019 4.726 -4.163 1.00 84.81 107 ILE A O 1
ATOM 763 N N . SER A 1 108 ? -8.459 4.035 -5.744 1.00 84.25 108 SER A N 1
ATOM 764 C CA . SER A 1 108 ? -9.678 4.363 -5.006 1.00 84.25 108 SER A CA 1
ATOM 765 C C . SER A 1 108 ? -10.220 3.154 -4.241 1.00 84.25 108 SER A C 1
ATOM 767 O O . SER A 1 108 ? -9.824 2.012 -4.478 1.00 84.25 108 SER A O 1
ATOM 769 N N . GLY A 1 109 ? -11.140 3.401 -3.305 1.00 74.38 109 GLY A N 1
ATOM 770 C CA . GLY A 1 109 ? -11.761 2.333 -2.517 1.00 74.38 109 GLY A CA 1
ATOM 771 C C . GLY A 1 109 ? -10.836 1.771 -1.438 1.00 74.38 109 GLY A C 1
ATOM 772 O O . GLY A 1 109 ? -10.983 0.620 -1.038 1.00 74.38 109 GLY A O 1
ATOM 773 N N . PHE A 1 110 ? -9.888 2.585 -0.966 1.00 71.44 110 PHE A N 1
ATOM 774 C CA . PHE A 1 110 ? -8.947 2.219 0.092 1.00 71.44 110 PHE A CA 1
ATOM 775 C C . PHE A 1 110 ? -9.580 2.207 1.496 1.00 71.44 110 PHE A C 1
ATOM 777 O O . PHE A 1 110 ? -8.955 1.764 2.459 1.00 71.44 110 PHE A O 1
ATOM 784 N N . LYS A 1 111 ? -10.843 2.641 1.619 1.00 66.38 111 LYS A N 1
ATOM 785 C CA . LYS A 1 111 ? -11.604 2.545 2.867 1.00 66.38 111 LYS A CA 1
ATOM 786 C C . LYS A 1 111 ? -11.565 1.129 3.413 1.00 66.38 111 LYS A C 1
ATOM 788 O O . LYS A 1 111 ? -11.706 0.164 2.659 1.00 66.38 111 LYS A O 1
ATOM 793 N N . LYS A 1 112 ? -11.446 1.047 4.743 1.00 59.75 112 LYS A N 1
ATOM 794 C CA . LYS A 1 112 ? -11.632 -0.169 5.536 1.00 59.75 112 LYS A CA 1
ATOM 795 C C . LYS A 1 112 ? -12.752 -0.992 4.892 1.00 59.75 112 LYS A C 1
ATOM 797 O O . LYS A 1 112 ? -13.891 -0.512 4.877 1.00 59.75 112 LYS A O 1
ATOM 802 N N . PRO A 1 113 ? -12.463 -2.174 4.316 1.00 53.47 113 PRO A N 1
ATOM 803 C CA . PRO A 1 113 ? -13.535 -3.013 3.823 1.00 53.47 113 PRO A CA 1
ATOM 804 C C . PRO A 1 113 ? -14.486 -3.240 4.998 1.00 53.47 113 PRO A C 1
ATOM 806 O O . PRO A 1 113 ? -14.028 -3.483 6.120 1.00 53.47 113 PRO A O 1
ATOM 809 N N . ALA A 1 114 ? -15.794 -3.116 4.758 1.00 47.56 114 ALA A N 1
ATOM 810 C CA . ALA A 1 114 ? -16.814 -3.660 5.648 1.00 47.56 114 ALA A CA 1
ATOM 811 C C . ALA A 1 114 ? -16.635 -5.179 5.617 1.00 47.56 114 ALA A C 1
ATOM 813 O O . ALA A 1 114 ? -17.257 -5.900 4.846 1.00 47.56 114 ALA A O 1
ATOM 814 N N . LEU A 1 115 ? -15.609 -5.626 6.321 1.00 46.25 115 LEU A N 1
ATOM 815 C CA . LEU A 1 115 ? -15.102 -6.962 6.228 1.00 46.25 115 LEU A CA 1
ATOM 816 C C . LEU A 1 115 ? -15.960 -7.782 7.171 1.00 46.25 115 LEU A C 1
ATOM 818 O O . LEU A 1 115 ? -15.787 -7.706 8.387 1.00 46.25 115 LEU A O 1
ATOM 822 N N . ASN A 1 116 ? -16.916 -8.510 6.603 1.00 41.12 116 ASN A N 1
ATOM 823 C CA . ASN A 1 116 ? -17.590 -9.577 7.322 1.00 41.12 116 ASN A CA 1
ATOM 824 C C . ASN A 1 116 ? -16.488 -10.466 7.917 1.00 41.12 116 ASN A C 1
ATOM 826 O O . ASN A 1 116 ? -15.595 -10.914 7.196 1.00 41.12 116 ASN A O 1
ATOM 830 N N . GLU A 1 117 ? -16.503 -10.658 9.237 1.00 49.91 117 GLU A N 1
ATOM 831 C CA . GLU A 1 117 ? -15.427 -11.335 9.977 1.00 49.91 117 GLU A CA 1
ATOM 832 C C . GLU A 1 117 ? -15.138 -12.771 9.501 1.00 49.91 117 GLU A C 1
ATOM 834 O O . GLU A 1 117 ? -14.125 -13.353 9.876 1.00 49.91 117 GLU A O 1
ATOM 839 N N . SER A 1 118 ? -15.992 -13.336 8.646 1.00 46.91 118 SER A N 1
ATOM 840 C CA . SER A 1 118 ? -15.886 -14.691 8.112 1.00 46.91 118 SER A CA 1
ATOM 841 C C . SER A 1 118 ? -14.804 -14.896 7.046 1.00 46.91 118 SER A C 1
ATOM 843 O O . SER A 1 118 ? -14.384 -16.036 6.856 1.00 46.91 118 SER A O 1
ATOM 845 N N . ASP A 1 119 ? -14.339 -13.845 6.358 1.00 44.75 119 ASP A N 1
ATOM 846 C CA . ASP A 1 119 ? -13.592 -14.027 5.095 1.00 44.75 119 ASP A CA 1
ATOM 847 C C . ASP A 1 119 ? -12.073 -13.858 5.214 1.00 44.75 119 ASP A C 1
ATOM 849 O O . ASP A 1 119 ? -11.341 -14.092 4.252 1.00 44.75 119 ASP A O 1
ATOM 853 N N . LEU A 1 120 ? -11.558 -13.496 6.389 1.00 47.62 120 LEU A N 1
ATOM 854 C CA . LEU A 1 120 ? -10.118 -13.437 6.620 1.00 47.62 120 LEU A CA 1
ATOM 855 C C . LEU A 1 120 ? -9.749 -14.397 7.726 1.00 47.62 120 LEU A C 1
ATOM 857 O O . LEU A 1 120 ? -9.980 -14.114 8.895 1.00 47.62 120 LEU A O 1
ATOM 861 N N . LYS A 1 121 ? -9.094 -15.499 7.368 1.00 38.09 121 LYS A N 1
ATOM 862 C CA . LYS A 1 121 ? -8.324 -16.262 8.345 1.00 38.09 121 LYS A CA 1
ATOM 863 C C . LYS A 1 121 ? -7.097 -15.407 8.693 1.00 38.09 121 LYS A C 1
ATOM 865 O O . LYS A 1 121 ? -6.200 -15.300 7.853 1.00 38.09 121 LYS A O 1
ATOM 870 N N . PRO A 1 122 ? -7.031 -14.761 9.872 1.00 39.12 122 PRO A N 1
ATOM 871 C CA . PRO A 1 122 ? -5.896 -13.923 10.212 1.00 39.12 122 PRO A CA 1
ATOM 872 C C . PRO A 1 122 ? -4.704 -14.858 10.386 1.00 39.12 122 PRO A C 1
ATOM 874 O O . PRO A 1 122 ? -4.710 -15.731 11.255 1.00 39.12 122 PRO A O 1
ATOM 877 N N . ARG A 1 123 ? -3.670 -14.713 9.556 1.00 40.47 123 ARG A N 1
ATOM 878 C CA . ARG A 1 123 ? -2.355 -15.217 9.949 1.00 40.47 123 ARG A CA 1
ATOM 879 C C . ARG A 1 123 ? -1.819 -14.235 10.975 1.00 40.47 123 ARG A C 1
ATOM 881 O O . ARG A 1 123 ? -1.395 -13.142 10.616 1.00 40.47 123 ARG A O 1
ATOM 888 N N . ILE A 1 124 ? -1.935 -14.624 12.243 1.00 39.41 124 ILE A N 1
ATOM 889 C CA . ILE A 1 124 ? -1.309 -13.942 13.371 1.00 39.41 124 ILE A CA 1
ATOM 890 C C . ILE A 1 124 ? 0.193 -13.985 13.107 1.00 39.41 124 ILE A C 1
ATOM 892 O O . ILE A 1 124 ? 0.798 -15.057 13.121 1.00 39.41 124 ILE A O 1
ATOM 896 N N . LEU A 1 125 ? 0.777 -12.832 12.793 1.00 36.12 125 LEU A N 1
ATOM 897 C CA . LEU A 1 125 ? 2.221 -12.692 12.803 1.00 36.12 125 LEU A CA 1
ATOM 898 C C . LEU A 1 125 ? 2.604 -12.404 14.255 1.00 36.12 125 LEU A C 1
ATOM 900 O O . LEU A 1 125 ? 2.421 -11.288 14.731 1.00 36.12 125 LEU A O 1
ATOM 904 N N . GLU A 1 126 ? 3.031 -13.437 14.981 1.00 30.66 126 GLU A N 1
ATOM 905 C CA . GLU A 1 126 ? 3.595 -13.249 16.316 1.00 30.66 126 GLU A CA 1
ATOM 906 C C . GLU A 1 126 ? 4.870 -12.408 16.194 1.00 30.66 126 GLU A C 1
ATOM 908 O O . GLU A 1 126 ? 5.788 -12.766 15.451 1.00 30.66 126 GLU A O 1
ATOM 913 N N . ASP A 1 127 ? 4.906 -11.293 16.919 1.00 29.45 127 ASP A N 1
ATOM 914 C CA . ASP A 1 127 ? 6.121 -10.518 17.131 1.00 29.45 127 ASP A CA 1
ATOM 915 C C . ASP A 1 127 ? 7.005 -11.303 18.105 1.00 29.45 127 ASP A C 1
ATOM 917 O O . ASP A 1 127 ? 6.666 -11.471 19.279 1.00 29.45 127 ASP A O 1
ATOM 921 N N . ARG A 1 128 ? 8.082 -11.895 17.589 1.00 32.78 128 ARG A N 1
ATOM 922 C CA . ARG A 1 128 ? 9.096 -12.576 18.395 1.00 32.78 128 ARG A CA 1
ATOM 923 C C . ARG A 1 128 ? 10.398 -11.807 18.231 1.00 32.78 128 ARG A C 1
ATOM 925 O O . ARG A 1 128 ? 11.083 -11.997 17.223 1.00 32.78 128 ARG A O 1
ATOM 932 N N . GLU A 1 129 ? 10.690 -10.938 19.198 1.00 35.28 129 GLU A N 1
ATOM 933 C CA . GLU A 1 129 ? 12.069 -10.519 19.487 1.00 35.28 129 GLU A CA 1
ATOM 934 C C . GLU A 1 129 ? 12.938 -11.733 19.847 1.00 35.28 129 GLU A C 1
ATOM 936 O O . GLU A 1 129 ? 12.448 -12.634 20.572 1.00 35.28 129 GLU A O 1
#

Solvent-accessible surface area (backbone atoms only — not comparable to full-atom values): 7880 Å² total; per-residue (Å²): 130,76,82,57,78,82,39,74,67,29,59,76,67,69,58,54,99,87,61,82,61,51,72,49,31,66,38,57,39,95,84,52,48,38,32,43,34,22,29,55,78,42,64,34,37,39,32,32,37,37,38,77,90,78,70,40,47,27,75,71,50,73,46,72,48,85,98,50,94,50,29,44,54,40,58,43,62,44,96,86,34,37,36,37,38,36,33,28,41,47,85,70,62,90,91,56,91,68,75,66,55,73,47,79,50,76,44,73,76,54,45,81,71,89,64,63,79,84,79,61,85,72,58,76,59,80,88,78,132

Foldseek 3Di:
DDLLCPDPVCVVQVPDPPDPWDFLDKDAQPVNQWMWTFTQSGQFIWIWGADVVVRWIFTDDTDHDPPDPFGFNDWDAPNVQFKIKTKTWDCDDDPDPDHTDIDIDIDGRRPDPPDPPPPDPGPGPDDDD